Protein AF-A0A955YB79-F1 (afdb_monomer_lite)

Radius of gyration: 13.08 Å; chains: 1; bounding box: 28×20×33 Å

Sequence (61 aa):
MALTAEDKANIIAEYATHEGDTGSPEVQIALLSTRISELTTHFATHKKDHHSRRGLLKLVG

pLDDT: mean 92.87, std 5.14, range [63.62, 97.12]

Secondary structure (DSSP, 8-state):
-PPPHHHHHHHHHHH-SSTT-SSSHHHHHHHHHHHHHHHHHHHHH-TT-HHHHHHHHHHH-

Structure (mmCIF, N/CA/C/O backbone):
data_AF-A0A955YB79-F1
#
_entry.id   AF-A0A955YB79-F1
#
loop_
_atom_site.group_PDB
_atom_site.id
_atom_site.type_symbol
_atom_site.label_atom_id
_atom_site.label_alt_id
_atom_site.label_comp_id
_atom_site.label_asym_id
_atom_site.label_entity_id
_atom_site.label_seq_id
_atom_site.pdbx_PDB_ins_code
_atom_site.Cartn_x
_atom_site.Cartn_y
_atom_site.Cartn_z
_atom_site.occupancy
_atom_site.B_iso_or_equiv
_atom_site.auth_seq_id
_atom_site.auth_comp_id
_atom_si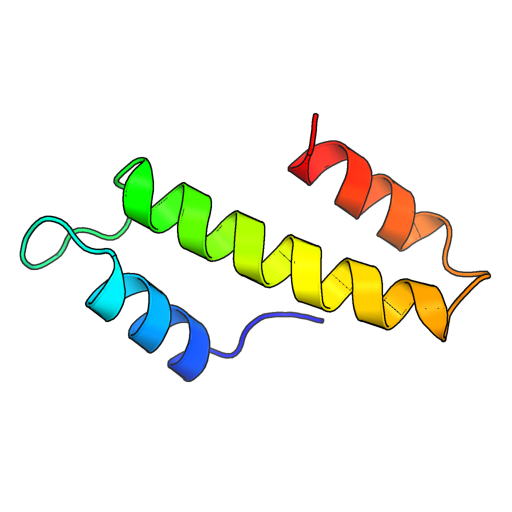te.auth_asym_id
_atom_site.auth_atom_id
_atom_site.pdbx_PDB_model_num
ATOM 1 N N . MET A 1 1 ? 0.581 -2.069 -8.711 1.00 63.62 1 MET A N 1
ATOM 2 C CA . MET A 1 1 ? -0.789 -2.558 -8.974 1.00 63.62 1 MET A CA 1
ATOM 3 C C . MET A 1 1 ? -1.678 -2.185 -7.795 1.00 63.62 1 MET A C 1
ATOM 5 O O . MET A 1 1 ? -1.165 -1.617 -6.835 1.00 63.62 1 MET A O 1
ATOM 9 N N . ALA A 1 2 ? -2.991 -2.377 -7.907 1.00 79.44 2 ALA A N 1
ATOM 10 C CA . ALA A 1 2 ? -3.915 -2.202 -6.789 1.00 79.44 2 ALA A CA 1
ATOM 11 C C . ALA A 1 2 ? -4.158 -3.568 -6.133 1.00 79.44 2 ALA A C 1
ATOM 13 O O . ALA A 1 2 ? -4.331 -4.538 -6.867 1.00 79.44 2 ALA A O 1
ATOM 14 N N . LEU A 1 3 ? -4.179 -3.625 -4.794 1.00 85.19 3 LEU A N 1
ATOM 15 C CA . LEU A 1 3 ? -4.611 -4.822 -4.068 1.00 85.19 3 LEU A CA 1
ATOM 16 C C . LEU A 1 3 ? -6.031 -5.198 -4.498 1.00 85.19 3 LEU A C 1
ATOM 18 O O . LEU A 1 3 ? -6.887 -4.316 -4.648 1.00 85.19 3 LEU A O 1
ATOM 22 N N . THR A 1 4 ? -6.283 -6.495 -4.650 1.00 93.56 4 THR A N 1
ATOM 23 C CA . THR A 1 4 ? -7.644 -6.986 -4.857 1.00 93.56 4 THR A CA 1
ATOM 24 C C . THR A 1 4 ? -8.478 -6.779 -3.589 1.00 93.56 4 THR A C 1
ATOM 26 O O . THR A 1 4 ? -7.951 -6.585 -2.489 1.00 93.56 4 THR A O 1
ATOM 29 N N . ALA A 1 5 ? -9.804 -6.788 -3.735 1.00 92.31 5 ALA A N 1
ATOM 30 C CA . 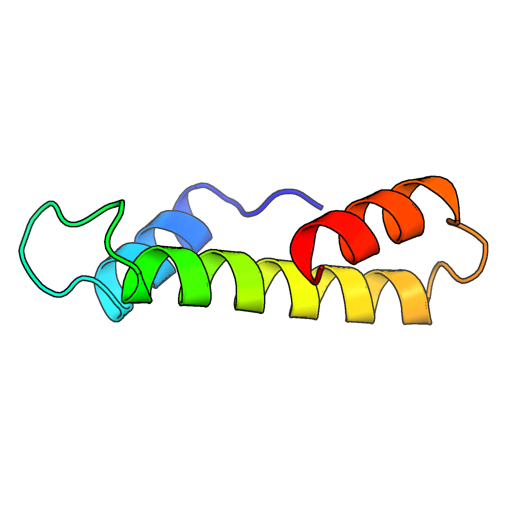ALA A 1 5 ? -10.698 -6.679 -2.585 1.00 92.31 5 ALA A CA 1
ATOM 31 C C . ALA A 1 5 ? -10.542 -7.872 -1.625 1.00 92.31 5 ALA A C 1
ATOM 33 O O . ALA A 1 5 ? -10.637 -7.684 -0.414 1.00 92.31 5 ALA A O 1
ATOM 34 N N . GLU A 1 6 ? -10.255 -9.060 -2.162 1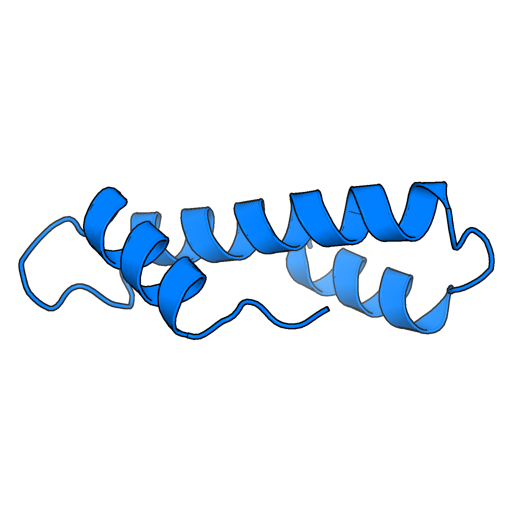.00 93.31 6 GLU A N 1
ATOM 35 C CA . GLU A 1 6 ? -10.031 -10.284 -1.388 1.00 93.31 6 GLU A CA 1
ATOM 36 C C . GLU A 1 6 ? -8.729 -10.210 -0.590 1.00 93.31 6 GLU A C 1
ATOM 38 O O . GLU A 1 6 ? -8.761 -10.382 0.625 1.00 93.31 6 GLU A O 1
ATOM 43 N N . ASP A 1 7 ? -7.607 -9.851 -1.224 1.00 92.69 7 ASP A N 1
ATOM 44 C CA . ASP A 1 7 ? -6.319 -9.716 -0.525 1.00 92.69 7 ASP A CA 1
ATOM 45 C C . ASP A 1 7 ? -6.406 -8.676 0.593 1.00 92.69 7 ASP A C 1
ATOM 47 O O . ASP A 1 7 ? -5.928 -8.887 1.707 1.00 92.69 7 ASP A O 1
ATOM 51 N N . LYS A 1 8 ? -7.086 -7.557 0.321 1.00 93.19 8 LYS A N 1
ATOM 52 C CA . LYS A 1 8 ? -7.311 -6.511 1.317 1.00 93.19 8 LYS A CA 1
ATOM 53 C C . LYS A 1 8 ? -8.147 -7.020 2.493 1.00 93.19 8 LYS A C 1
ATOM 55 O O . LYS A 1 8 ? -7.819 -6.704 3.633 1.00 93.19 8 LYS A O 1
ATOM 60 N N . ALA A 1 9 ? -9.217 -7.770 2.232 1.00 94.62 9 ALA A N 1
ATOM 61 C CA . ALA A 1 9 ? -10.060 -8.337 3.281 1.00 94.62 9 ALA A CA 1
ATOM 62 C C . ALA A 1 9 ? -9.294 -9.362 4.131 1.00 94.62 9 ALA A C 1
ATOM 64 O O . ALA A 1 9 ? -9.412 -9.331 5.353 1.00 94.62 9 ALA A O 1
ATOM 65 N N . ASN A 1 10 ? -8.460 -10.194 3.501 1.00 95.44 10 ASN A N 1
ATOM 66 C CA . ASN A 1 10 ? -7.623 -11.176 4.190 1.00 95.44 10 ASN A CA 1
ATOM 67 C C . ASN A 1 10 ? -6.614 -10.501 5.128 1.00 95.44 10 ASN A C 1
ATOM 69 O O . ASN A 1 10 ? -6.530 -10.865 6.296 1.00 95.44 10 ASN A O 1
ATOM 73 N N . ILE A 1 11 ? -5.914 -9.464 4.654 1.00 95.06 11 ILE A N 1
ATOM 74 C CA . ILE A 1 11 ? -4.948 -8.711 5.473 1.00 95.06 11 ILE A CA 1
ATOM 75 C C . ILE A 1 11 ? -5.648 -8.003 6.635 1.00 95.06 11 ILE A C 1
ATOM 77 O O . ILE A 1 11 ? -5.144 -7.998 7.753 1.00 95.06 11 ILE A O 1
ATOM 81 N N . ILE A 1 12 ? -6.823 -7.412 6.404 1.00 95.31 12 ILE A N 1
ATOM 82 C CA . ILE A 1 12 ? -7.589 -6.789 7.489 1.00 95.31 12 ILE A CA 1
ATOM 83 C C . ILE A 1 12 ? -7.983 -7.844 8.527 1.00 95.31 12 ILE A C 1
ATOM 85 O O . ILE A 1 12 ? -7.778 -7.617 9.710 1.00 95.31 12 ILE A O 1
ATOM 89 N N . ALA A 1 13 ? -8.495 -9.000 8.103 1.00 95.25 13 ALA A N 1
ATOM 90 C CA . ALA A 1 13 ? -8.897 -10.064 9.019 1.00 95.25 13 ALA A CA 1
ATOM 91 C C . ALA A 1 13 ? -7.723 -10.630 9.838 1.00 95.25 13 ALA A C 1
ATOM 93 O O . ALA A 1 13 ? -7.915 -11.001 10.992 1.00 95.25 13 ALA A O 1
ATOM 94 N N . GLU A 1 14 ? -6.520 -10.683 9.261 1.00 95.81 14 GLU A N 1
ATOM 95 C CA . GLU A 1 14 ? -5.317 -11.193 9.928 1.00 95.81 14 GLU A CA 1
ATOM 96 C C . GLU A 1 14 ? -4.757 -10.225 10.983 1.00 95.81 14 GLU A C 1
ATOM 98 O O . GLU A 1 14 ? -4.293 -10.666 12.033 1.00 95.81 14 GLU A O 1
ATOM 103 N N . TYR A 1 15 ? -4.813 -8.916 10.722 1.00 96.31 15 TYR A N 1
ATOM 104 C CA . TYR A 1 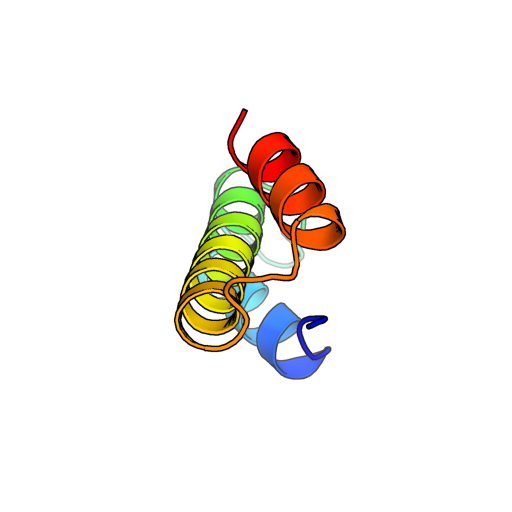15 ? -4.189 -7.894 11.574 1.00 96.31 15 TYR A CA 1
ATOM 105 C C . TYR A 1 15 ? -5.185 -7.069 12.405 1.00 96.31 15 TYR A C 1
ATOM 107 O O . TYR A 1 15 ? -4.763 -6.228 13.199 1.00 96.31 15 TYR A O 1
ATOM 115 N N . ALA A 1 16 ? -6.491 -7.293 12.240 1.00 95.88 16 ALA A N 1
ATOM 116 C CA . ALA A 1 16 ? -7.532 -6.644 13.029 1.00 95.88 16 ALA A CA 1
ATOM 117 C C . ALA A 1 16 ? -7.393 -6.982 14.518 1.00 95.88 16 ALA A C 1
ATOM 119 O O . ALA A 1 16 ? -7.289 -8.142 14.915 1.00 95.88 16 ALA A O 1
ATOM 120 N N . THR A 1 17 ? -7.452 -5.952 15.359 1.00 94.19 17 THR A N 1
ATOM 121 C CA . THR A 1 17 ? -7.377 -6.113 16.821 1.00 94.19 17 THR A CA 1
ATOM 122 C C . THR A 1 17 ? -8.732 -6.449 17.447 1.00 94.19 17 THR A C 1
ATOM 124 O O . THR A 1 17 ? -8.802 -6.995 18.549 1.00 94.19 17 THR A O 1
ATOM 127 N N . HIS A 1 18 ? -9.817 -6.142 16.738 1.00 93.12 18 HIS A N 1
ATOM 128 C CA . HIS A 1 18 ? -11.189 -6.464 17.104 1.00 93.12 18 HIS A CA 1
ATOM 129 C C . HIS A 1 18 ? -12.069 -6.591 15.853 1.00 93.12 18 HIS A C 1
ATOM 131 O O . HIS A 1 18 ? -11.695 -6.180 14.755 1.00 93.12 18 HIS A O 1
ATOM 137 N N . GLU A 1 19 ? -13.279 -7.129 16.014 1.00 92.75 19 GLU A N 1
ATOM 138 C CA . GLU A 1 19 ? -14.243 -7.217 14.916 1.00 92.75 19 GLU A CA 1
ATOM 139 C C . GLU A 1 19 ? -14.584 -5.816 14.376 1.00 92.75 19 GLU A C 1
ATOM 141 O O . GLU A 1 19 ? -14.830 -4.880 15.141 1.00 92.75 19 GLU A O 1
ATOM 146 N N . GLY A 1 20 ? -14.552 -5.657 13.051 1.00 92.94 20 GLY A N 1
ATOM 147 C CA . GLY A 1 20 ? -14.795 -4.373 12.387 1.00 92.94 20 GLY A CA 1
ATOM 148 C C . GLY A 1 20 ? -13.620 -3.387 12.417 1.00 92.94 20 GLY A C 1
ATOM 149 O O . GLY A 1 20 ? -13.775 -2.261 11.945 1.00 92.94 20 GLY A O 1
ATOM 150 N N . ASP A 1 21 ? -12.453 -3.777 12.935 1.00 92.38 21 ASP A N 1
ATOM 151 C CA . ASP A 1 21 ? -11.244 -2.958 12.868 1.00 92.38 21 ASP A CA 1
ATOM 152 C C . ASP A 1 21 ? -10.707 -2.890 11.431 1.00 92.38 21 ASP A C 1
ATOM 154 O O . ASP A 1 21 ? -10.103 -3.829 10.919 1.00 92.38 21 ASP A O 1
ATOM 158 N N . THR A 1 22 ? -10.933 -1.762 10.761 1.00 94.06 22 THR A N 1
ATOM 159 C CA . THR A 1 22 ? -10.442 -1.517 9.396 1.00 94.06 22 THR A CA 1
ATOM 160 C C . THR A 1 22 ? -9.383 -0.421 9.329 1.00 94.06 22 THR A C 1
ATOM 162 O O . THR A 1 22 ? -9.048 0.038 8.234 1.00 94.06 22 THR A O 1
ATOM 165 N N . GLY A 1 23 ? -8.934 0.092 10.474 1.00 93.44 23 GLY A N 1
ATOM 166 C CA . GLY A 1 23 ? -8.234 1.374 10.529 1.00 93.44 23 GLY A CA 1
ATOM 167 C C . GLY A 1 23 ? -7.232 1.522 11.658 1.00 93.44 23 GLY A C 1
ATOM 168 O O . GLY A 1 23 ? -6.604 2.579 11.722 1.00 93.44 23 GLY A O 1
ATOM 169 N N . SER A 1 24 ? -7.058 0.517 12.514 1.00 96.88 24 SER A N 1
ATOM 170 C CA . SER A 1 24 ? -5.992 0.508 13.509 1.00 96.88 24 SER A CA 1
ATOM 171 C C . SER A 1 24 ? -4.607 0.665 12.877 1.00 96.88 24 SER A C 1
ATOM 173 O O . SER A 1 24 ? -4.413 0.361 11.690 1.00 96.88 24 SER A O 1
ATOM 175 N N . PRO A 1 25 ? -3.621 1.148 13.652 1.00 96.94 25 PRO A N 1
ATOM 176 C CA . PRO A 1 25 ? -2.237 1.210 13.204 1.00 96.94 25 PRO A CA 1
ATOM 177 C C . PRO A 1 25 ? -1.733 -0.130 12.658 1.00 96.94 25 PRO A C 1
ATOM 179 O O . PRO A 1 25 ? -1.075 -0.148 11.624 1.00 96.94 25 PRO A O 1
ATOM 182 N N . GLU A 1 26 ? -2.085 -1.244 13.295 1.00 96.25 26 GLU A N 1
ATOM 183 C CA . GLU A 1 26 ? -1.695 -2.600 12.909 1.00 96.25 26 GLU A CA 1
ATOM 184 C C . GLU A 1 26 ? -2.212 -2.949 11.508 1.00 96.25 26 GLU A C 1
ATOM 186 O O . GLU A 1 26 ? -1.429 -3.320 10.628 1.00 96.25 26 GLU A O 1
ATOM 191 N N . VAL A 1 27 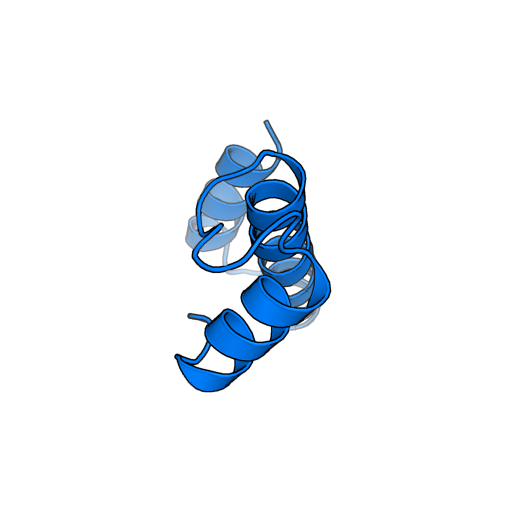? -3.510 -2.736 11.263 1.00 97.12 27 VAL A N 1
ATOM 192 C CA . VAL A 1 27 ? -4.141 -2.966 9.954 1.00 97.12 27 VAL A CA 1
ATOM 193 C C . VAL A 1 27 ? -3.558 -2.038 8.887 1.00 97.12 27 VAL A C 1
ATOM 195 O O . VAL A 1 27 ? -3.251 -2.472 7.773 1.00 97.12 27 VAL A O 1
ATOM 198 N N . GLN A 1 28 ? -3.374 -0.753 9.200 1.00 95.69 28 GLN A N 1
ATOM 199 C CA . GLN A 1 28 ? -2.810 0.209 8.250 1.00 95.69 28 GLN A CA 1
ATOM 200 C C . GLN A 1 28 ? -1.362 -0.129 7.883 1.00 95.69 28 GLN A C 1
ATOM 202 O O . GLN A 1 28 ? -1.012 -0.085 6.700 1.00 95.69 28 GLN A O 1
ATOM 207 N N . ILE A 1 29 ? -0.536 -0.500 8.865 1.00 95.56 29 ILE A N 1
ATOM 208 C CA . ILE A 1 29 ? 0.848 -0.930 8.644 1.00 95.56 29 ILE A CA 1
ATOM 209 C C . ILE A 1 29 ? 0.859 -2.173 7.757 1.00 95.56 29 ILE A C 1
ATOM 211 O O . ILE A 1 29 ? 1.553 -2.166 6.746 1.00 95.56 29 ILE A O 1
ATOM 215 N N . ALA A 1 30 ? 0.047 -3.191 8.049 1.00 95.62 30 ALA A N 1
ATOM 216 C CA . ALA A 1 30 ? -0.005 -4.412 7.244 1.00 95.62 30 ALA A CA 1
ATOM 217 C C . ALA A 1 30 ? -0.376 -4.140 5.773 1.00 95.62 30 ALA A C 1
ATOM 219 O O . ALA A 1 30 ? 0.274 -4.641 4.846 1.00 95.62 30 ALA A O 1
ATOM 220 N N . LEU A 1 31 ? -1.370 -3.277 5.538 1.00 94.94 31 LEU A N 1
ATOM 221 C CA . LEU A 1 31 ? -1.780 -2.865 4.192 1.00 94.94 31 LEU A CA 1
ATOM 222 C C . LEU A 1 31 ? -0.679 -2.085 3.456 1.00 94.94 31 LEU A C 1
ATOM 224 O O . LEU A 1 31 ? -0.422 -2.337 2.273 1.00 94.94 31 LEU A O 1
ATOM 228 N N . LEU A 1 32 ? -0.020 -1.139 4.132 1.00 94.50 32 LEU A N 1
ATOM 229 C CA . LEU A 1 32 ? 1.069 -0.348 3.552 1.00 94.50 32 LEU A CA 1
ATOM 230 C C . LEU A 1 32 ? 2.300 -1.212 3.267 1.00 94.50 32 LEU A C 1
ATOM 232 O O . LEU A 1 32 ? 2.860 -1.125 2.174 1.00 94.50 32 LEU A O 1
ATOM 236 N N . SER A 1 33 ? 2.683 -2.087 4.196 1.00 94.81 33 SER A N 1
ATOM 237 C CA . SER A 1 33 ? 3.798 -3.025 4.054 1.00 94.81 33 SER A CA 1
ATOM 238 C C . SER A 1 33 ? 3.599 -3.968 2.872 1.00 94.81 33 SER A C 1
ATOM 240 O O . SER A 1 33 ? 4.506 -4.112 2.048 1.00 94.81 33 SER A O 1
ATOM 242 N N . THR A 1 34 ? 2.402 -4.542 2.728 1.00 94.62 34 THR A N 1
ATOM 243 C CA . THR A 1 34 ? 2.071 -5.403 1.581 1.00 94.62 34 THR A CA 1
ATOM 244 C C . THR A 1 34 ? 2.221 -4.637 0.269 1.00 94.62 34 THR A C 1
ATOM 246 O O . THR A 1 34 ? 2.929 -5.068 -0.644 1.00 94.62 34 THR A O 1
ATOM 249 N N . ARG A 1 35 ? 1.655 -3.427 0.200 1.00 93.31 35 ARG A N 1
ATOM 250 C CA . ARG A 1 35 ? 1.744 -2.569 -0.987 1.00 93.31 35 ARG A CA 1
ATOM 251 C C . ARG A 1 35 ? 3.183 -2.162 -1.325 1.00 93.31 35 ARG A C 1
ATOM 253 O O . ARG A 1 35 ? 3.537 -2.083 -2.502 1.00 93.31 35 ARG A O 1
ATOM 260 N N . ILE A 1 36 ? 4.017 -1.893 -0.321 1.00 93.50 36 ILE A N 1
ATOM 261 C CA . ILE A 1 36 ? 5.443 -1.583 -0.500 1.00 93.50 36 ILE A CA 1
ATOM 262 C C . ILE A 1 36 ? 6.188 -2.794 -1.077 1.00 93.50 36 ILE A C 1
ATOM 264 O O . ILE A 1 36 ? 6.981 -2.626 -2.007 1.00 93.50 36 ILE A O 1
ATOM 268 N N . SER A 1 37 ? 5.915 -4.003 -0.580 1.00 93.81 37 SER A N 1
ATOM 269 C CA . SER A 1 37 ? 6.529 -5.247 -1.068 1.00 93.81 37 SER A CA 1
ATOM 270 C C . SER A 1 37 ? 6.212 -5.505 -2.550 1.00 93.81 37 SER A C 1
ATOM 272 O O . SER A 1 37 ? 7.117 -5.712 -3.370 1.00 93.81 37 SER A O 1
ATOM 274 N N . GLU A 1 38 ? 4.940 -5.375 -2.936 1.00 93.00 38 GLU A N 1
ATOM 275 C CA . GLU A 1 38 ? 4.503 -5.511 -4.331 1.00 93.00 38 GLU A CA 1
ATOM 276 C C . GLU A 1 38 ? 5.158 -4.474 -5.251 1.00 93.00 38 GLU A C 1
ATOM 278 O O . GLU A 1 38 ? 5.667 -4.806 -6.325 1.00 93.00 38 GLU A O 1
ATOM 283 N N . LEU A 1 39 ? 5.175 -3.203 -4.834 1.00 93.06 39 LEU A N 1
ATOM 284 C CA . LEU A 1 39 ? 5.788 -2.124 -5.611 1.00 93.06 39 LEU A CA 1
ATOM 285 C C . LEU A 1 39 ? 7.300 -2.314 -5.753 1.00 93.06 39 LEU A C 1
ATOM 287 O O . LEU A 1 39 ? 7.853 -2.050 -6.820 1.00 93.06 39 LEU A O 1
ATOM 291 N N . THR A 1 40 ? 7.969 -2.809 -4.714 1.00 91.94 40 THR A N 1
ATOM 292 C CA . THR A 1 40 ? 9.404 -3.113 -4.763 1.00 91.94 40 THR A CA 1
ATOM 293 C C . THR A 1 40 ? 9.697 -4.180 -5.815 1.00 91.94 40 THR A C 1
ATOM 295 O O . THR A 1 40 ? 10.598 -4.002 -6.639 1.00 91.94 40 THR A O 1
ATOM 298 N N . THR A 1 41 ? 8.883 -5.237 -5.859 1.00 93.50 41 THR A N 1
ATOM 299 C CA . THR A 1 41 ? 8.984 -6.297 -6.874 1.00 93.50 41 THR A CA 1
ATOM 300 C C . THR A 1 41 ? 8.711 -5.756 -8.281 1.00 93.50 41 THR A C 1
ATOM 302 O O . THR A 1 41 ? 9.489 -6.010 -9.201 1.00 93.50 41 THR A O 1
ATOM 305 N N . HIS A 1 42 ? 7.674 -4.926 -8.450 1.00 93.62 42 HIS A N 1
ATOM 306 C CA . HIS A 1 42 ? 7.370 -4.248 -9.720 1.00 93.62 42 HIS A CA 1
ATOM 307 C C . HIS A 1 42 ? 8.555 -3.423 -10.235 1.00 93.62 42 HIS A C 1
ATOM 309 O O . HIS A 1 42 ? 8.886 -3.471 -11.417 1.00 93.62 42 HIS A O 1
ATOM 315 N N . PHE A 1 43 ? 9.253 -2.687 -9.370 1.00 94.00 43 PHE A N 1
ATOM 316 C CA . PHE A 1 43 ? 10.389 -1.868 -9.803 1.00 94.00 43 PHE A CA 1
ATOM 317 C C . PHE A 1 43 ? 11.657 -2.662 -10.124 1.00 94.00 43 PHE A C 1
ATOM 319 O O . PHE A 1 43 ? 12.532 -2.126 -10.815 1.00 94.00 43 PHE A O 1
ATOM 326 N N . ALA A 1 44 ? 11.767 -3.913 -9.670 1.00 93.25 44 ALA A N 1
ATOM 327 C CA . ALA A 1 44 ? 12.869 -4.792 -10.053 1.00 93.25 44 ALA A CA 1
ATOM 328 C C . ALA A 1 44 ? 12.824 -5.117 -11.558 1.00 93.25 44 ALA A C 1
ATOM 330 O O . ALA A 1 44 ? 13.864 -5.106 -12.227 1.00 93.25 44 ALA A O 1
ATOM 331 N N . THR A 1 45 ? 11.622 -5.328 -12.103 1.00 95.88 45 THR A N 1
ATOM 332 C CA . THR A 1 45 ? 11.386 -5.583 -13.532 1.00 95.88 45 THR A CA 1
ATOM 333 C C . THR A 1 45 ? 11.203 -4.280 -14.323 1.00 95.88 45 THR A C 1
ATOM 335 O O . THR A 1 45 ? 11.799 -4.108 -15.388 1.00 95.88 45 THR A O 1
ATOM 338 N N . HIS A 1 46 ? 10.470 -3.303 -13.781 1.00 95.44 46 HIS A N 1
ATOM 339 C CA . HIS A 1 46 ? 10.150 -2.024 -14.427 1.00 95.44 46 HIS A CA 1
ATOM 340 C C . HIS A 1 46 ? 11.072 -0.882 -13.976 1.00 95.44 46 HIS A C 1
ATOM 342 O O . HIS A 1 46 ? 10.647 0.129 -13.414 1.00 95.44 46 HIS A O 1
ATOM 348 N N . LYS A 1 47 ? 12.370 -1.008 -14.274 1.00 94.69 47 LYS A N 1
ATOM 349 C CA . LYS A 1 47 ? 13.413 -0.070 -13.805 1.00 94.69 47 LYS A CA 1
ATOM 350 C C . LYS A 1 47 ? 13.210 1.397 -14.223 1.00 94.69 47 LYS A C 1
ATOM 352 O O . LYS A 1 47 ? 13.702 2.285 -13.533 1.00 94.69 47 LYS A O 1
ATOM 357 N N . LYS A 1 48 ? 12.503 1.649 -15.332 1.00 96.75 48 LYS A N 1
ATOM 358 C CA . LYS A 1 48 ? 12.259 2.993 -15.896 1.00 96.75 48 LYS A CA 1
ATOM 359 C C . LYS A 1 48 ? 10.983 3.671 -15.380 1.00 96.75 48 LYS A C 1
ATOM 361 O O . LYS A 1 48 ? 10.718 4.818 -15.733 1.00 96.75 48 LYS A O 1
ATOM 366 N N . ASP A 1 49 ? 10.180 2.990 -14.565 1.00 96.19 49 ASP A N 1
ATOM 367 C CA . ASP A 1 49 ? 8.956 3.568 -14.005 1.00 96.19 49 ASP A CA 1
ATOM 368 C C . ASP A 1 49 ? 9.274 4.493 -12.814 1.00 96.19 49 ASP A C 1
ATOM 370 O O . ASP A 1 49 ? 9.179 4.128 -11.640 1.00 96.19 49 ASP A O 1
ATOM 374 N N . HIS A 1 50 ? 9.710 5.714 -13.124 1.00 95.19 50 HIS A N 1
ATOM 375 C CA . HIS A 1 50 ? 10.065 6.722 -12.121 1.00 95.19 50 HIS A CA 1
ATOM 376 C C . HIS A 1 50 ? 8.841 7.418 -11.506 1.00 95.19 50 HIS A C 1
ATOM 378 O O . HIS A 1 50 ? 8.892 7.845 -10.350 1.00 95.19 50 HIS A O 1
ATOM 384 N N . HIS A 1 51 ? 7.732 7.506 -12.247 1.00 95.00 51 HIS A N 1
ATOM 385 C CA . HIS A 1 51 ? 6.504 8.162 -11.793 1.00 95.00 51 HIS A CA 1
ATOM 386 C C . HIS A 1 51 ? 5.871 7.391 -10.635 1.00 95.00 51 HIS A C 1
ATOM 388 O O . HIS A 1 51 ? 5.607 7.972 -9.578 1.00 95.00 51 HIS A O 1
ATOM 394 N N . SER A 1 52 ? 5.714 6.074 -10.783 1.00 92.31 52 SER A N 1
ATOM 395 C CA . SER A 1 52 ? 5.175 5.233 -9.712 1.00 92.31 52 SER A CA 1
ATOM 396 C C . SER A 1 52 ? 6.150 5.122 -8.537 1.00 92.31 52 SER A C 1
ATOM 398 O O . SER A 1 52 ? 5.717 5.068 -7.386 1.00 92.31 52 SER A O 1
ATOM 400 N N . ARG A 1 53 ? 7.472 5.151 -8.786 1.00 93.38 53 ARG A N 1
ATOM 401 C CA . ARG A 1 53 ? 8.493 5.124 -7.721 1.00 93.38 53 ARG A CA 1
ATOM 402 C C . ARG A 1 53 ? 8.403 6.344 -6.809 1.00 93.38 53 ARG A C 1
ATOM 404 O O . ARG A 1 53 ? 8.561 6.216 -5.600 1.00 93.38 53 ARG A O 1
ATOM 411 N N . ARG A 1 54 ? 8.082 7.519 -7.357 1.00 93.44 54 ARG A N 1
ATOM 412 C CA . ARG A 1 54 ? 7.776 8.702 -6.540 1.00 93.44 54 ARG A CA 1
ATOM 413 C C . ARG A 1 54 ? 6.564 8.466 -5.635 1.00 93.44 54 ARG A C 1
ATOM 415 O O . ARG A 1 54 ? 6.565 8.932 -4.502 1.00 93.44 54 ARG A O 1
ATOM 422 N N . GLY A 1 55 ? 5.552 7.748 -6.122 1.00 92.44 55 GLY A N 1
ATOM 423 C CA . GLY A 1 55 ? 4.409 7.315 -5.316 1.00 92.44 55 GLY A CA 1
ATOM 424 C C . GLY A 1 55 ? 4.822 6.406 -4.158 1.00 92.44 55 GLY A C 1
ATOM 425 O O . GLY A 1 55 ? 4.402 6.649 -3.035 1.00 92.44 55 GLY A O 1
ATOM 426 N N . LEU A 1 56 ? 5.703 5.429 -4.407 1.00 91.94 56 LEU A N 1
ATOM 427 C CA . LEU A 1 56 ? 6.259 4.559 -3.362 1.00 91.94 56 LEU A CA 1
ATOM 428 C C . LEU A 1 56 ? 6.980 5.356 -2.268 1.00 91.94 56 LEU A C 1
ATOM 430 O O . LEU A 1 56 ? 6.758 5.103 -1.091 1.00 91.94 56 LEU A O 1
ATOM 434 N N . LEU A 1 57 ? 7.799 6.346 -2.633 1.00 92.19 57 LEU A N 1
ATOM 435 C CA . LEU A 1 57 ? 8.522 7.156 -1.645 1.00 92.19 57 LEU A CA 1
ATOM 436 C C . LEU A 1 57 ? 7.588 7.925 -0.699 1.00 92.19 57 LEU A C 1
ATOM 438 O O . LEU A 1 57 ? 7.939 8.106 0.457 1.00 92.19 57 LEU A O 1
ATOM 442 N N . LYS A 1 58 ? 6.392 8.319 -1.158 1.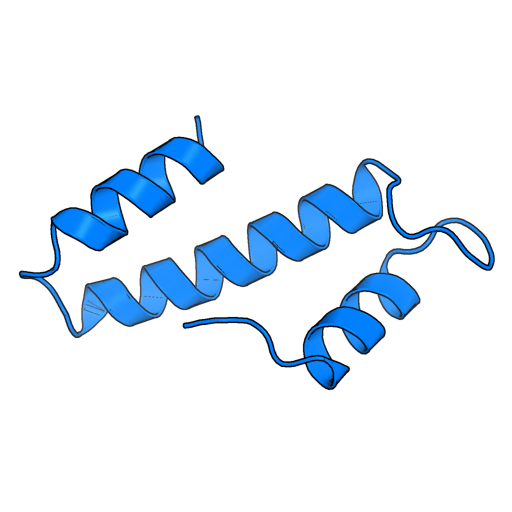00 91.06 58 LYS A N 1
ATOM 443 C CA . LYS A 1 58 ? 5.359 8.946 -0.311 1.00 91.06 58 LYS A CA 1
ATOM 444 C C . LYS A 1 58 ? 4.624 7.969 0.612 1.00 91.06 58 LYS A C 1
ATOM 446 O O . LYS A 1 58 ? 3.867 8.409 1.462 1.00 91.06 58 LYS A O 1
ATOM 451 N N . LEU A 1 59 ? 4.730 6.665 0.361 1.00 87.38 59 LEU A N 1
ATOM 452 C CA . LEU A 1 59 ? 4.171 5.640 1.246 1.00 87.38 59 LEU A CA 1
ATOM 453 C C . LEU A 1 59 ? 5.157 5.264 2.359 1.00 87.38 59 LEU A C 1
ATOM 455 O O . LEU A 1 59 ? 4.734 4.739 3.379 1.00 87.38 59 LEU A O 1
ATOM 459 N N . VAL A 1 60 ? 6.456 5.485 2.132 1.00 88.56 60 VAL A N 1
ATOM 460 C CA . VAL A 1 60 ? 7.538 5.150 3.070 1.00 88.56 60 VAL A CA 1
ATOM 461 C C . VAL A 1 60 ? 7.922 6.341 3.952 1.00 88.56 60 VAL A C 1
ATOM 463 O O . VAL A 1 60 ? 8.291 6.133 5.105 1.00 88.56 60 VAL A O 1
ATOM 466 N N . GLY A 1 61 ? 7.894 7.558 3.398 1.00 77.19 61 GLY A N 1
ATOM 467 C CA . GLY A 1 61 ? 8.215 8.806 4.100 1.00 77.19 61 GLY A CA 1
ATOM 468 C C . GLY A 1 61 ? 6.975 9.583 4.490 1.00 77.19 61 GLY A C 1
ATOM 469 O O . GLY A 1 61 ? 7.040 10.239 5.549 1.00 77.19 61 GLY A O 1
#

Foldseek 3Di:
DDDDPVNLVVLCVVQPPDPPRCDDPRSLCSVLVVVLVVVVVVCVVVVPPVVVVVVSVVSVD